Protein AF-A0A7C1KT84-F1 (afdb_monomer)

Structure (mmCIF, N/CA/C/O backbone):
data_AF-A0A7C1KT84-F1
#
_entry.id   AF-A0A7C1KT84-F1
#
loop_
_atom_site.group_PDB
_atom_site.id
_atom_site.type_symbol
_atom_site.label_atom_id
_atom_site.label_alt_id
_atom_site.label_comp_id
_atom_site.label_asym_id
_atom_site.label_entity_id
_atom_site.label_seq_id
_atom_site.pdbx_PDB_ins_code
_atom_site.Cartn_x
_atom_site.Cartn_y
_atom_site.Cartn_z
_atom_site.occupancy
_atom_site.B_iso_or_equiv
_atom_site.auth_seq_id
_atom_site.auth_comp_id
_atom_site.auth_asym_id
_atom_site.auth_atom_id
_atom_site.pdbx_PDB_model_num
ATOM 1 N N . MET A 1 1 ? -45.407 21.746 27.849 1.00 49.56 1 MET A N 1
ATOM 2 C CA . MET A 1 1 ? -43.989 22.171 27.938 1.00 49.56 1 MET A CA 1
ATOM 3 C C . MET A 1 1 ? -43.023 20.993 28.100 1.00 49.56 1 MET A C 1
ATOM 5 O O . MET A 1 1 ? -42.175 20.828 27.237 1.00 49.56 1 MET A O 1
ATOM 9 N N . LYS A 1 2 ? -43.197 20.097 29.088 1.00 49.00 2 LYS A N 1
ATOM 10 C CA . LYS A 1 2 ? -42.342 18.896 29.278 1.00 49.00 2 LYS A CA 1
ATOM 11 C C . LYS A 1 2 ? -42.243 17.958 28.054 1.00 49.00 2 LYS A C 1
ATOM 13 O O . LYS A 1 2 ? -41.163 17.478 27.744 1.00 49.00 2 LYS A O 1
ATOM 18 N N . LYS A 1 3 ? -43.343 17.763 27.310 1.00 52.75 3 LYS A N 1
ATOM 19 C CA . LYS A 1 3 ? -43.370 16.928 26.087 1.00 52.75 3 LYS A CA 1
ATOM 20 C C . LYS A 1 3 ? -42.600 17.530 24.899 1.00 52.75 3 LYS A C 1
ATOM 22 O O . LYS A 1 3 ? -42.080 16.785 24.085 1.00 52.75 3 LYS A O 1
ATOM 27 N N . ILE A 1 4 ? -42.503 18.860 24.826 1.00 65.62 4 ILE A N 1
ATOM 28 C CA . ILE A 1 4 ? -41.766 19.575 23.768 1.00 65.62 4 ILE A CA 1
ATOM 29 C C . ILE A 1 4 ? -40.260 19.512 24.046 1.00 65.62 4 ILE A C 1
ATOM 31 O O . ILE A 1 4 ? -39.483 19.266 23.136 1.00 65.62 4 ILE A O 1
ATOM 35 N N . ILE A 1 5 ? -39.859 19.636 25.316 1.00 66.81 5 ILE A N 1
ATOM 36 C CA . ILE A 1 5 ? -38.461 19.477 25.744 1.00 66.81 5 ILE A CA 1
ATOM 37 C C . ILE A 1 5 ? -37.982 18.040 25.491 1.00 66.81 5 ILE A C 1
ATOM 39 O O . ILE A 1 5 ? -36.914 17.849 24.923 1.00 66.81 5 ILE A O 1
ATOM 43 N N . ALA A 1 6 ? -38.804 17.032 25.812 1.00 65.19 6 ALA A N 1
ATOM 44 C CA . ALA A 1 6 ? -38.487 15.632 25.519 1.00 65.19 6 ALA A CA 1
ATOM 45 C C . ALA A 1 6 ? -38.338 15.362 24.008 1.00 65.19 6 ALA A C 1
ATOM 47 O O . ALA A 1 6 ? -37.445 14.625 23.599 1.00 65.19 6 ALA A O 1
ATOM 48 N N . PHE A 1 7 ? -39.168 15.999 23.176 1.00 67.19 7 PHE A N 1
ATOM 49 C CA . PHE A 1 7 ? -39.103 15.872 21.719 1.00 67.19 7 PHE A CA 1
ATOM 50 C C . PHE A 1 7 ? -37.855 16.546 21.124 1.00 67.19 7 PHE A C 1
ATOM 52 O O . PHE A 1 7 ? -37.225 15.988 20.233 1.00 67.19 7 PHE A O 1
ATOM 59 N N . ILE A 1 8 ? -37.450 17.705 21.657 1.00 70.38 8 ILE A N 1
ATOM 60 C CA . ILE A 1 8 ? -36.225 18.413 21.249 1.00 70.38 8 ILE A CA 1
ATOM 61 C C . ILE A 1 8 ? -34.973 17.630 21.669 1.00 70.38 8 ILE A C 1
ATOM 63 O O . ILE A 1 8 ? -34.053 17.492 20.867 1.00 70.38 8 ILE A O 1
ATOM 67 N N . CYS A 1 9 ? -34.950 17.056 22.877 1.00 62.22 9 CYS A N 1
ATOM 68 C CA . CYS A 1 9 ? -33.854 16.191 23.319 1.00 62.22 9 CYS A CA 1
ATOM 69 C C . CYS A 1 9 ? -33.737 14.930 22.454 1.00 62.22 9 CYS A C 1
ATOM 71 O O . CYS A 1 9 ? -32.627 14.540 22.114 1.00 62.22 9 CYS A O 1
ATOM 73 N N . PHE A 1 10 ? -34.863 14.332 22.050 1.00 67.56 10 PHE A N 1
ATOM 74 C CA . PHE A 1 10 ? -34.878 13.169 21.161 1.00 67.56 10 PHE A CA 1
ATOM 75 C C . PHE A 1 10 ? -34.351 13.504 19.755 1.00 67.56 10 PHE A C 1
ATOM 77 O O . PHE A 1 10 ? -33.544 12.760 19.207 1.00 67.56 10 PHE A O 1
ATOM 84 N N . LEU A 1 11 ? -34.722 14.665 19.204 1.00 62.09 11 LEU A N 1
ATOM 85 C CA . LEU A 1 11 ? -34.211 15.163 17.918 1.00 62.09 11 LEU A CA 1
ATOM 86 C C . LEU A 1 11 ? -32.702 15.453 17.956 1.00 62.09 11 LEU A C 1
ATOM 88 O O . LEU A 1 11 ? -31.992 15.167 16.994 1.00 62.09 11 LEU A O 1
ATOM 92 N N . PHE A 1 12 ? -32.200 15.963 19.083 1.00 62.41 12 PHE A N 1
ATOM 93 C CA . PHE A 1 12 ? -30.772 16.221 19.283 1.00 62.41 12 PHE A CA 1
ATOM 94 C C . PHE A 1 12 ? -29.960 14.919 19.409 1.00 62.41 12 PHE A C 1
ATOM 96 O O . PHE A 1 12 ? -28.868 14.812 18.857 1.00 62.41 12 PHE A O 1
ATOM 103 N N . LEU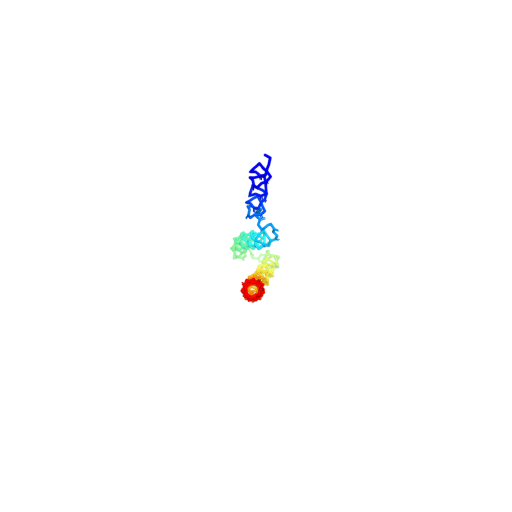 A 1 13 ? -30.524 13.900 20.067 1.00 59.50 13 LEU A N 1
ATOM 104 C CA . LEU A 1 13 ? -29.897 12.587 20.262 1.00 59.50 13 LEU A CA 1
ATOM 105 C C . LEU A 1 13 ? -29.790 11.799 18.946 1.00 59.50 13 LEU A C 1
ATOM 107 O O . LEU A 1 13 ? -28.763 11.183 18.675 1.00 59.50 13 LEU A O 1
ATOM 111 N N . VAL A 1 14 ? -30.815 11.888 18.092 1.00 60.28 14 VAL A N 1
ATOM 112 C CA . VAL A 1 14 ? -30.810 11.285 16.747 1.00 60.28 14 VAL A CA 1
ATOM 113 C C . VAL A 1 14 ? -29.841 12.016 15.805 1.00 60.28 14 VAL A C 1
ATOM 115 O O . VAL A 1 14 ? -29.170 11.376 14.999 1.00 60.28 14 VAL A O 1
ATOM 118 N N . SER A 1 15 ? -29.696 13.341 15.936 1.00 55.53 15 SER A N 1
ATOM 119 C CA . SER A 1 15 ? -28.767 14.128 15.112 1.00 55.53 15 SER A CA 1
ATOM 120 C C . SER A 1 15 ? -27.289 13.836 15.401 1.00 55.53 15 SER A C 1
ATOM 122 O O . SER A 1 15 ? -26.475 13.944 14.485 1.00 55.53 15 SER A O 1
ATOM 124 N N . SER A 1 16 ? -26.923 13.459 16.632 1.00 56.59 16 SER A N 1
ATOM 125 C CA . SER A 1 16 ? -25.539 13.081 16.971 1.00 56.59 16 SER A CA 1
ATOM 126 C C . SER A 1 16 ? -25.119 11.718 16.412 1.00 56.59 16 SER A C 1
ATOM 128 O O . SER A 1 16 ? -23.928 11.488 16.242 1.00 56.59 16 SER A O 1
ATOM 130 N N . ILE A 1 17 ? -26.072 10.833 16.098 1.00 57.88 17 ILE A N 1
ATOM 131 C CA . ILE A 1 17 ? -25.809 9.488 15.553 1.00 57.88 17 ILE A CA 1
ATOM 132 C C . ILE A 1 17 ? -25.591 9.521 14.026 1.00 57.88 17 ILE A C 1
ATOM 134 O O . ILE A 1 17 ? -24.980 8.618 13.466 1.00 57.88 17 ILE A O 1
ATOM 138 N N . LEU A 1 18 ? -26.053 10.576 13.345 1.00 41.69 18 LEU A N 1
ATOM 139 C CA . LEU A 1 18 ? -26.016 10.714 11.880 1.00 41.69 18 LEU A CA 1
ATOM 140 C C . LEU A 1 18 ? -24.798 11.475 11.338 1.00 41.69 18 LEU A C 1
ATOM 142 O O . LEU A 1 18 ? -24.709 11.687 10.129 1.00 41.69 18 LEU A O 1
ATOM 146 N N . LEU A 1 19 ? -23.865 11.901 12.193 1.00 51.09 19 LEU A N 1
ATOM 147 C CA . LEU A 1 19 ? -22.629 12.511 11.713 1.00 51.09 19 LEU A CA 1
ATOM 148 C C . LEU A 1 19 ? -21.740 11.412 11.110 1.00 51.09 19 LEU A C 1
ATOM 150 O O . LEU A 1 19 ? -21.340 10.502 11.837 1.00 51.09 19 LEU A O 1
ATOM 154 N N . PRO A 1 20 ? -21.423 11.469 9.803 1.00 54.59 20 PRO A N 1
ATOM 155 C CA . PRO A 1 20 ? -20.508 10.510 9.210 1.00 54.59 20 PRO A CA 1
ATOM 156 C C . PRO A 1 20 ? -19.157 10.619 9.920 1.00 54.59 20 PRO A C 1
ATOM 158 O O . PRO A 1 20 ? -18.668 11.718 10.193 1.00 54.59 20 PRO A O 1
ATOM 161 N N . SER A 1 21 ? -18.555 9.472 10.223 1.00 53.97 21 SER A N 1
ATOM 162 C CA . SER A 1 21 ? -17.206 9.348 10.769 1.00 53.97 21 SER A CA 1
ATOM 163 C C . SER A 1 21 ? -16.182 9.812 9.728 1.00 53.97 21 SER A C 1
ATOM 165 O O . SER A 1 21 ? -15.586 9.015 9.002 1.00 53.97 21 SER A O 1
ATOM 167 N N . ILE A 1 22 ? -16.023 11.127 9.606 1.00 56.16 22 ILE A N 1
ATOM 168 C CA . ILE A 1 22 ? -15.027 11.764 8.750 1.00 56.16 22 ILE A CA 1
ATOM 169 C C . ILE A 1 22 ? -13.666 11.570 9.420 1.00 56.16 22 ILE A C 1
ATOM 171 O O . ILE A 1 22 ? -13.451 12.046 10.533 1.00 56.16 22 ILE A O 1
ATOM 175 N N . GLY A 1 23 ? -12.733 10.892 8.749 1.00 57.88 23 GLY A N 1
ATOM 176 C CA . GLY A 1 23 ? -11.333 10.969 9.170 1.00 57.88 23 GLY A CA 1
ATOM 177 C C . GLY A 1 23 ? -10.344 10.058 8.455 1.00 57.88 23 GLY A C 1
ATOM 178 O O . GLY A 1 23 ? -9.245 10.508 8.160 1.00 57.88 23 GLY A O 1
ATOM 179 N N . TRP A 1 24 ? -10.701 8.806 8.148 1.00 57.72 24 TRP A N 1
ATOM 180 C CA . TRP A 1 24 ? -9.662 7.796 7.860 1.00 57.72 24 TRP A CA 1
ATOM 181 C C . TRP A 1 24 ? -9.848 7.005 6.563 1.00 57.72 24 TRP A C 1
ATOM 183 O O . TRP A 1 24 ? -8.851 6.681 5.923 1.00 57.72 24 TRP A O 1
ATOM 193 N N . ALA A 1 25 ? -11.089 6.760 6.125 1.00 62.44 25 ALA A N 1
ATOM 194 C CA . ALA A 1 25 ? -11.347 6.095 4.841 1.00 62.44 25 ALA A CA 1
ATOM 195 C C . ALA A 1 25 ? -10.782 6.902 3.655 1.00 62.44 25 ALA A C 1
ATOM 197 O O . ALA A 1 25 ? -10.115 6.343 2.793 1.00 62.44 25 ALA A O 1
ATOM 198 N N . SER A 1 26 ? -10.932 8.233 3.696 1.00 74.12 26 SER A N 1
ATOM 199 C CA . SER A 1 26 ? -10.426 9.138 2.653 1.00 74.12 26 SER A CA 1
ATOM 200 C C . SER A 1 26 ? -8.917 9.009 2.434 1.00 74.12 26 SER A C 1
ATOM 202 O O . SER A 1 26 ? -8.475 8.987 1.297 1.00 74.12 26 SER A O 1
ATOM 204 N N . LEU A 1 27 ? -8.120 8.870 3.501 1.00 78.69 27 LEU A N 1
ATOM 205 C CA . LEU A 1 27 ? -6.660 8.795 3.373 1.00 78.69 27 LEU A CA 1
ATOM 206 C C . LEU A 1 27 ? -6.207 7.499 2.683 1.00 78.69 27 LEU A C 1
ATOM 208 O O . LEU A 1 27 ? -5.244 7.506 1.919 1.00 78.69 27 LEU A O 1
ATOM 212 N N . ILE A 1 28 ? -6.878 6.380 2.969 1.00 84.25 28 ILE A N 1
ATOM 213 C CA . ILE A 1 28 ? -6.584 5.096 2.321 1.00 84.25 28 ILE A CA 1
ATOM 214 C C . ILE A 1 28 ? -6.978 5.146 0.845 1.00 84.25 28 ILE A C 1
ATOM 216 O O . ILE A 1 28 ? -6.218 4.661 0.008 1.00 84.25 28 ILE A O 1
ATOM 220 N N . ASP A 1 29 ? -8.127 5.737 0.528 1.00 87.44 29 ASP A N 1
ATOM 221 C CA . ASP A 1 29 ? -8.599 5.867 -0.850 1.00 87.44 29 ASP A CA 1
ATOM 222 C C . ASP A 1 29 ? -7.683 6.782 -1.678 1.00 87.44 29 ASP A C 1
ATOM 224 O O . ASP A 1 29 ? -7.288 6.405 -2.782 1.00 87.44 29 ASP A O 1
ATOM 228 N N . ASP A 1 30 ? -7.232 7.906 -1.114 1.00 88.81 30 ASP A N 1
ATOM 229 C CA . ASP A 1 30 ? -6.265 8.804 -1.760 1.00 88.81 30 ASP A CA 1
ATOM 230 C C . ASP A 1 30 ? -4.936 8.079 -2.067 1.00 88.81 30 ASP A C 1
ATOM 232 O O . ASP A 1 30 ? -4.373 8.204 -3.159 1.00 88.81 30 ASP A O 1
ATOM 236 N N . LEU A 1 31 ? -4.436 7.267 -1.124 1.00 91.00 31 LEU A N 1
ATOM 237 C CA . LEU A 1 31 ? -3.222 6.463 -1.320 1.00 91.00 31 LEU A CA 1
ATOM 238 C C . LEU A 1 31 ? -3.408 5.366 -2.379 1.00 91.00 31 LEU A C 1
ATOM 240 O O . LEU A 1 31 ? -2.467 5.069 -3.118 1.00 91.00 31 LEU A O 1
ATOM 244 N N . ARG A 1 32 ? -4.600 4.761 -2.469 1.00 92.12 32 ARG A N 1
ATOM 245 C CA . ARG A 1 32 ? -4.936 3.786 -3.521 1.00 92.12 32 ARG A CA 1
ATOM 246 C C . ARG A 1 32 ? -4.926 4.442 -4.895 1.00 92.12 32 ARG A C 1
ATOM 248 O O . ARG A 1 32 ? -4.316 3.902 -5.814 1.00 92.12 32 ARG A O 1
ATOM 255 N N . GLU A 1 33 ? -5.515 5.627 -5.018 1.00 95.00 33 GLU A N 1
ATOM 256 C CA . GLU A 1 33 ? -5.500 6.380 -6.272 1.00 95.00 33 GLU A CA 1
ATOM 257 C C . GLU A 1 33 ? -4.063 6.722 -6.706 1.00 95.00 33 GLU A C 1
ATOM 259 O O . GLU A 1 33 ? -3.724 6.640 -7.889 1.00 95.00 33 GLU A O 1
ATOM 264 N N . GLU A 1 34 ? -3.179 7.061 -5.762 1.00 94.12 34 GLU A N 1
ATOM 265 C CA . GLU A 1 34 ? -1.766 7.306 -6.069 1.00 94.12 34 GLU A CA 1
ATOM 266 C C . GLU A 1 34 ? -1.038 6.039 -6.556 1.00 94.12 34 GLU A C 1
ATOM 268 O O . GLU A 1 34 ? -0.232 6.113 -7.491 1.00 94.12 34 GLU A O 1
ATOM 273 N N . ILE A 1 35 ? -1.331 4.871 -5.971 1.00 95.81 35 ILE A N 1
ATOM 274 C CA . ILE A 1 35 ? -0.809 3.585 -6.460 1.00 95.81 35 ILE A CA 1
ATOM 275 C C . ILE A 1 35 ? -1.255 3.337 -7.901 1.00 95.81 35 ILE A C 1
ATOM 277 O O . ILE A 1 35 ? -0.417 3.004 -8.743 1.00 95.81 35 ILE A O 1
ATOM 281 N N . ASP A 1 36 ? -2.539 3.534 -8.200 1.00 96.38 36 ASP A N 1
ATOM 282 C CA . ASP A 1 36 ? -3.093 3.286 -9.532 1.00 96.38 36 ASP A CA 1
ATOM 283 C C . ASP A 1 36 ? -2.476 4.219 -10.582 1.00 96.38 36 ASP A C 1
ATOM 285 O O . ASP A 1 36 ? -2.096 3.774 -11.670 1.00 96.38 36 ASP A O 1
ATOM 289 N N . LYS A 1 37 ? -2.273 5.497 -10.240 1.00 97.31 37 LYS A N 1
ATOM 290 C CA . LYS A 1 37 ? -1.553 6.455 -11.097 1.00 97.31 37 LYS A CA 1
ATOM 291 C C . LYS A 1 37 ? -0.124 5.997 -11.386 1.00 97.31 37 LYS A C 1
ATOM 293 O O . LYS A 1 37 ? 0.305 6.002 -12.539 1.00 97.31 37 LYS A O 1
ATOM 298 N N . LYS A 1 38 ? 0.613 5.541 -10.368 1.00 96.81 38 LYS A N 1
ATOM 299 C CA . LYS A 1 38 ? 1.976 5.009 -10.550 1.00 96.81 38 LYS A CA 1
ATOM 300 C C . LYS A 1 38 ? 1.991 3.722 -11.377 1.00 96.81 38 LYS A C 1
ATOM 302 O O . LYS A 1 38 ? 2.936 3.496 -12.131 1.00 96.81 38 LYS A O 1
ATOM 307 N N . ALA A 1 39 ? 0.964 2.881 -11.265 1.00 95.81 39 ALA A N 1
ATOM 308 C CA . ALA A 1 39 ? 0.837 1.676 -12.080 1.00 95.81 39 ALA A CA 1
ATOM 309 C C . ALA A 1 39 ? 0.634 2.015 -13.568 1.00 95.81 39 ALA A C 1
ATOM 311 O O . ALA A 1 39 ? 1.235 1.373 -14.432 1.00 95.81 39 ALA A O 1
ATOM 312 N N . GLN A 1 40 ? -0.149 3.055 -13.869 1.00 97.81 40 GLN A N 1
ATOM 313 C CA . GLN A 1 40 ? -0.285 3.578 -15.232 1.00 97.81 40 GLN A CA 1
ATOM 314 C C . GLN A 1 40 ? 1.045 4.135 -15.757 1.00 97.81 40 GLN A C 1
ATOM 316 O O . GLN A 1 40 ? 1.456 3.780 -16.860 1.00 97.81 40 GLN A O 1
ATOM 321 N N . GLU A 1 41 ? 1.770 4.909 -14.945 1.00 96.81 41 GLU A N 1
ATOM 322 C CA . GLU A 1 41 ? 3.091 5.443 -15.311 1.00 96.81 41 GLU A CA 1
ATOM 323 C C . GLU A 1 41 ? 4.104 4.324 -15.629 1.00 96.81 41 GLU A C 1
ATOM 325 O O . GLU A 1 41 ? 4.868 4.418 -16.591 1.00 96.81 41 GLU A O 1
ATOM 330 N N . ILE A 1 42 ? 4.089 3.216 -14.874 1.00 98.06 42 ILE A N 1
ATOM 331 C CA . ILE A 1 42 ? 4.915 2.036 -15.183 1.00 98.06 42 ILE A CA 1
ATOM 332 C C . ILE A 1 42 ? 4.586 1.480 -16.568 1.00 98.06 42 ILE A C 1
ATOM 334 O O . ILE A 1 42 ? 5.510 1.174 -17.320 1.00 98.06 42 ILE A O 1
ATOM 338 N N . LYS A 1 43 ? 3.301 1.357 -16.912 1.00 97.62 43 LYS A N 1
ATOM 339 C CA . LYS A 1 43 ? 2.880 0.820 -18.211 1.00 97.62 43 LYS A CA 1
ATOM 340 C C . LYS A 1 43 ? 3.403 1.681 -19.363 1.00 97.62 43 LYS A C 1
ATOM 342 O O . LYS A 1 43 ? 3.969 1.151 -20.316 1.00 97.62 43 LYS A O 1
ATOM 347 N N . GLU A 1 44 ? 3.285 3.000 -19.250 1.00 97.69 44 GLU A N 1
ATOM 348 C CA . GLU A 1 44 ? 3.810 3.931 -20.257 1.00 97.69 44 GLU A CA 1
ATOM 349 C C . GLU A 1 44 ? 5.336 3.814 -20.406 1.00 97.69 44 GLU A C 1
ATOM 351 O O . GLU A 1 44 ? 5.870 3.835 -21.518 1.00 97.69 44 GLU A O 1
ATOM 356 N N . LEU A 1 45 ? 6.061 3.649 -19.295 1.00 97.00 45 LEU A N 1
ATOM 357 C CA . LEU A 1 45 ? 7.511 3.445 -19.317 1.00 97.00 45 LEU A CA 1
ATOM 358 C C . LEU A 1 45 ? 7.908 2.084 -19.911 1.00 97.00 45 LEU A C 1
ATOM 360 O O . LEU A 1 45 ? 8.938 1.988 -20.577 1.00 97.00 45 LEU A O 1
ATOM 364 N N . GLU A 1 46 ? 7.116 1.032 -19.706 1.00 96.94 46 GLU A N 1
ATOM 365 C CA . GLU A 1 46 ? 7.341 -0.286 -20.315 1.00 96.94 46 GLU A CA 1
ATOM 366 C C . GLU A 1 46 ? 7.164 -0.259 -21.839 1.00 96.94 46 GLU A C 1
ATOM 368 O O . GLU A 1 46 ? 7.953 -0.868 -22.573 1.00 96.94 46 GLU A O 1
ATOM 373 N N . GLU A 1 47 ? 6.173 0.487 -22.328 1.00 97.38 47 GLU A N 1
ATOM 374 C CA . GLU A 1 47 ? 5.972 0.721 -23.760 1.00 97.38 47 GLU A CA 1
ATOM 375 C C . GLU A 1 47 ? 7.175 1.468 -24.364 1.00 97.38 47 GLU A C 1
ATOM 377 O O . GLU A 1 47 ? 7.732 1.033 -25.377 1.00 97.38 47 GLU A O 1
ATOM 382 N N . GLN A 1 48 ? 7.663 2.518 -23.691 1.00 95.38 48 GLN A N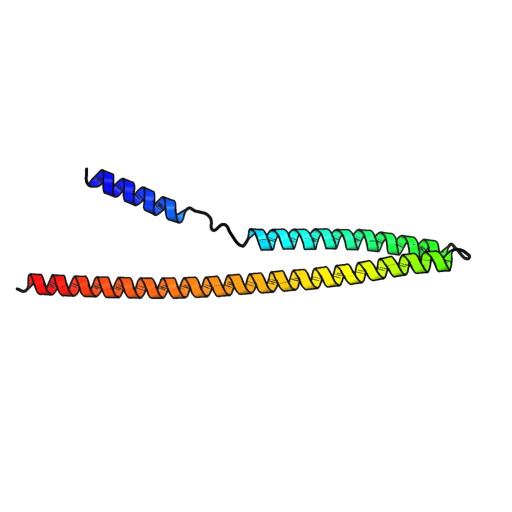 1
ATOM 383 C CA . GLN A 1 48 ? 8.870 3.251 -24.101 1.00 95.38 48 GLN A CA 1
ATOM 384 C C . GLN A 1 48 ? 10.125 2.366 -24.098 1.00 95.38 48 GLN A C 1
ATOM 386 O O . GLN A 1 48 ? 10.908 2.389 -25.050 1.00 95.38 48 GLN A O 1
ATOM 391 N N . ALA A 1 49 ? 10.308 1.541 -23.064 1.00 94.25 49 ALA A N 1
ATOM 392 C CA . ALA A 1 49 ? 11.417 0.592 -22.995 1.00 94.25 49 ALA A CA 1
ATOM 393 C C . ALA A 1 49 ? 11.385 -0.400 -24.169 1.00 94.25 49 ALA A C 1
ATOM 395 O O . ALA A 1 49 ? 12.421 -0.723 -24.752 1.00 94.25 49 ALA A O 1
ATOM 396 N N . THR A 1 50 ? 10.193 -0.862 -24.549 1.00 94.94 50 THR A N 1
ATOM 397 C CA . THR A 1 50 ? 10.004 -1.778 -25.680 1.00 94.94 50 THR A CA 1
ATOM 398 C C . THR A 1 50 ? 10.350 -1.110 -27.011 1.00 94.94 50 THR A C 1
ATOM 400 O O . THR A 1 50 ? 11.049 -1.711 -27.828 1.00 94.94 50 THR A O 1
ATOM 403 N N . ALA A 1 51 ? 9.942 0.147 -27.210 1.00 92.81 51 ALA A N 1
ATOM 404 C CA . ALA A 1 51 ? 10.306 0.922 -28.395 1.00 92.81 51 ALA A CA 1
ATOM 405 C C . ALA A 1 51 ? 11.831 1.090 -28.520 1.00 92.81 51 ALA A C 1
ATOM 407 O O . ALA A 1 51 ? 12.397 0.800 -29.574 1.00 92.81 51 ALA A O 1
ATOM 408 N N . PHE A 1 52 ? 12.518 1.450 -27.431 1.00 91.75 52 PHE A N 1
ATOM 409 C CA . PHE A 1 52 ? 13.977 1.580 -27.443 1.00 91.75 52 PHE A CA 1
ATOM 410 C C . PHE A 1 52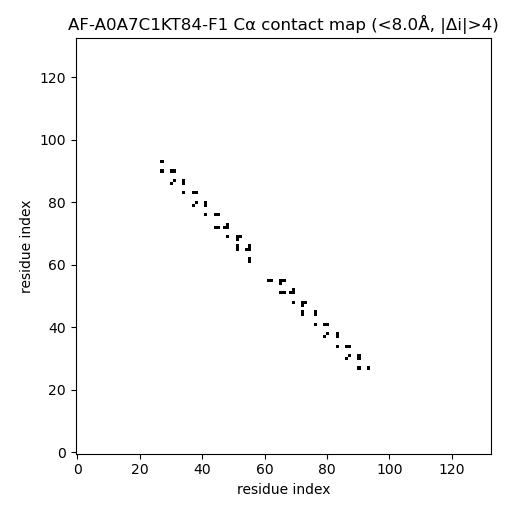 ? 14.705 0.268 -27.685 1.00 91.75 52 PHE A C 1
ATOM 412 O O . PHE A 1 52 ? 15.719 0.287 -28.376 1.00 91.75 52 PHE A O 1
ATOM 419 N N . ARG A 1 53 ? 14.207 -0.869 -27.178 1.00 90.06 53 ARG A N 1
ATOM 420 C CA . ARG A 1 53 ? 14.780 -2.186 -27.512 1.00 90.06 53 ARG A CA 1
ATOM 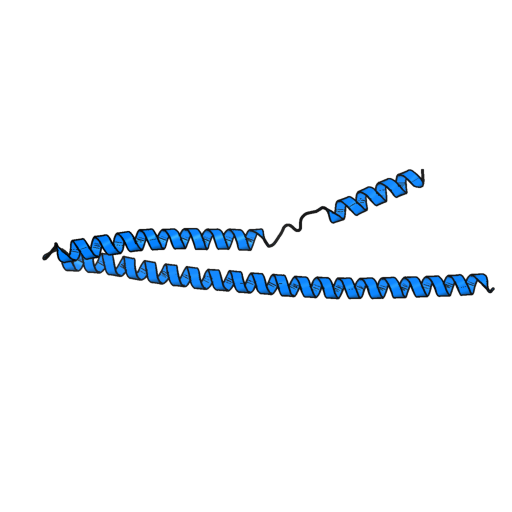421 C C . ARG A 1 53 ? 14.741 -2.443 -29.017 1.00 90.06 53 ARG A C 1
ATOM 423 O O . ARG A 1 53 ? 15.752 -2.865 -29.569 1.00 90.06 53 ARG A O 1
ATOM 430 N N . LYS A 1 54 ? 13.622 -2.123 -29.671 1.00 89.94 54 LYS A N 1
ATOM 431 C CA . LYS A 1 54 ? 13.473 -2.263 -31.123 1.00 89.94 54 LYS A CA 1
ATOM 432 C C . LYS A 1 54 ? 14.428 -1.342 -31.890 1.00 89.94 54 LYS A C 1
ATOM 434 O O . LYS A 1 54 ? 15.155 -1.802 -32.760 1.00 89.94 54 LYS A O 1
ATOM 439 N N . GLU A 1 55 ? 14.508 -0.065 -31.517 1.00 87.50 55 GLU A N 1
ATOM 440 C CA . GLU A 1 55 ? 15.457 0.872 -32.143 1.00 87.50 55 GLU A CA 1
ATOM 441 C C . GLU A 1 55 ? 16.926 0.446 -31.961 1.00 87.50 55 GLU A C 1
ATOM 443 O O . GLU A 1 55 ? 17.774 0.714 -32.814 1.00 87.50 55 GLU A O 1
ATOM 448 N N . LEU A 1 56 ? 17.237 -0.233 -30.854 1.00 87.50 56 LEU A N 1
ATOM 449 C CA . LEU A 1 56 ? 18.561 -0.779 -30.555 1.00 87.50 56 LEU A CA 1
ATOM 450 C C . LEU A 1 56 ? 18.974 -1.920 -31.487 1.00 87.50 56 LEU A C 1
ATOM 452 O O . LEU A 1 56 ? 20.166 -2.059 -31.776 1.00 87.50 56 LEU A O 1
ATOM 456 N N . GLU A 1 57 ? 18.014 -2.737 -31.918 1.00 83.81 57 GLU A N 1
ATOM 457 C CA . GLU A 1 57 ? 18.231 -3.800 -32.903 1.00 83.81 57 GLU A CA 1
ATOM 458 C C . GLU A 1 57 ? 18.528 -3.205 -34.287 1.00 83.81 57 GLU A C 1
ATOM 460 O O . GLU A 1 57 ? 19.419 -3.692 -34.983 1.00 83.81 57 GLU A O 1
ATOM 465 N N . ASP A 1 58 ? 17.874 -2.091 -34.626 1.00 81.69 58 ASP A N 1
ATOM 466 C CA . ASP A 1 58 ? 17.979 -1.442 -35.937 1.00 81.69 58 ASP A CA 1
ATOM 467 C C . ASP A 1 58 ? 19.209 -0.510 -36.080 1.00 81.69 58 ASP A C 1
ATOM 469 O O . ASP A 1 58 ? 19.659 -0.234 -37.196 1.00 81.69 58 ASP A O 1
ATOM 473 N N . ALA A 1 59 ? 19.788 -0.002 -34.980 1.00 81.38 59 ALA A N 1
ATOM 474 C CA . ALA A 1 59 ? 20.797 1.069 -35.019 1.00 81.38 59 ALA A CA 1
ATOM 475 C C . ALA A 1 59 ? 22.207 0.660 -34.535 1.00 81.38 59 ALA A C 1
ATOM 477 O O . ALA A 1 59 ? 22.538 0.724 -33.350 1.00 81.38 59 ALA A O 1
ATOM 478 N N . GLN A 1 60 ? 23.121 0.389 -35.475 1.00 70.00 60 GLN A N 1
ATOM 479 C CA . GLN A 1 60 ? 24.495 -0.064 -35.183 1.00 70.00 60 GLN A CA 1
ATOM 480 C C . GLN A 1 60 ? 25.407 1.002 -34.524 1.00 70.00 60 GLN A C 1
ATOM 482 O O . GLN A 1 60 ? 26.273 0.654 -33.727 1.00 70.00 60 GLN A O 1
ATOM 487 N N . GLY A 1 61 ? 25.206 2.301 -34.801 1.00 67.62 61 GLY A N 1
ATOM 488 C CA . GLY A 1 61 ? 26.040 3.402 -34.268 1.00 67.62 61 GLY A CA 1
ATOM 489 C C . GLY A 1 61 ? 25.460 4.164 -33.065 1.00 67.62 61 GLY A C 1
ATOM 490 O O . GLY A 1 61 ? 26.202 4.752 -32.284 1.00 67.62 61 GLY A O 1
ATOM 491 N N . ARG A 1 62 ? 24.133 4.141 -32.875 1.00 72.06 62 ARG A N 1
ATOM 492 C CA . ARG A 1 62 ? 23.440 4.797 -31.742 1.00 72.06 62 ARG A CA 1
ATOM 493 C C . ARG A 1 62 ? 23.202 3.860 -30.555 1.00 72.06 62 ARG A C 1
ATOM 495 O O . ARG A 1 62 ? 22.737 4.305 -29.506 1.00 72.06 62 ARG A O 1
ATOM 502 N N . LYS A 1 63 ? 23.598 2.592 -30.704 1.00 78.62 63 LYS A N 1
ATOM 503 C CA . LYS A 1 63 ? 23.405 1.495 -29.754 1.00 78.62 63 LYS A CA 1
ATOM 504 C C . LYS A 1 63 ? 23.732 1.865 -28.306 1.00 78.62 63 LYS A C 1
ATOM 506 O O . LYS A 1 63 ? 22.904 1.652 -27.433 1.00 78.62 63 LYS A O 1
ATOM 511 N N . SER A 1 64 ? 24.896 2.476 -28.069 1.00 80.19 64 SER A N 1
ATOM 512 C CA . SER A 1 64 ? 25.355 2.847 -26.720 1.00 80.19 64 SER A CA 1
ATOM 513 C C . SER A 1 64 ? 24.483 3.933 -26.068 1.00 80.19 64 SER A C 1
ATOM 515 O O . SER A 1 64 ? 24.112 3.824 -24.901 1.00 80.19 64 SER A O 1
ATOM 517 N N . SER A 1 65 ? 24.070 4.956 -26.827 1.00 84.88 65 SER A N 1
ATOM 518 C CA . SER A 1 65 ? 23.195 6.016 -26.303 1.00 84.88 65 SER A CA 1
ATOM 519 C C . SER A 1 65 ? 21.787 5.493 -26.005 1.00 84.88 65 SER A C 1
ATOM 521 O O . SER A 1 65 ? 21.242 5.787 -24.942 1.00 84.88 65 SER A O 1
ATOM 523 N N . LEU A 1 66 ? 21.229 4.666 -26.894 1.00 89.06 66 LEU A N 1
ATOM 524 C CA . LEU A 1 66 ? 19.925 4.030 -26.686 1.00 89.06 66 LEU A CA 1
ATOM 525 C C . LEU A 1 66 ? 19.957 3.027 -25.523 1.00 89.06 66 LEU A C 1
ATOM 527 O O . LEU A 1 66 ? 19.022 2.988 -24.729 1.00 89.06 66 LEU A O 1
ATOM 531 N N . GLN A 1 67 ? 21.057 2.283 -25.346 1.00 89.12 67 GLN A N 1
ATOM 532 C CA . GLN A 1 67 ? 21.260 1.397 -24.190 1.00 89.12 67 GLN A CA 1
ATOM 533 C C . GLN A 1 67 ? 21.242 2.166 -22.874 1.00 89.12 67 GLN A C 1
ATOM 535 O O . GLN A 1 67 ? 20.602 1.729 -21.917 1.00 89.12 67 GLN A O 1
ATOM 540 N N . ASN A 1 68 ? 21.906 3.321 -22.827 1.00 90.56 68 ASN A N 1
ATOM 541 C CA . ASN A 1 68 ? 21.900 4.163 -21.637 1.00 90.56 68 ASN A CA 1
ATOM 542 C C . ASN A 1 68 ? 20.487 4.666 -21.318 1.00 90.56 68 ASN A C 1
ATOM 544 O O . ASN A 1 68 ? 20.063 4.605 -20.166 1.00 90.56 68 ASN A O 1
ATOM 548 N N . GLN A 1 69 ? 19.735 5.117 -22.325 1.00 92.00 69 GLN A N 1
ATOM 549 C CA . GLN A 1 69 ? 18.355 5.571 -22.128 1.00 92.00 69 GLN A CA 1
ATOM 550 C C . GLN A 1 69 ? 17.428 4.434 -21.675 1.00 92.00 69 GLN A C 1
ATOM 552 O O . GLN A 1 69 ? 16.658 4.615 -20.730 1.00 92.00 69 GLN A O 1
ATOM 557 N N . LEU A 1 70 ? 17.554 3.245 -22.273 1.00 93.94 70 LEU A N 1
ATOM 558 C CA . LEU A 1 70 ? 16.818 2.049 -21.864 1.00 93.94 70 LEU A CA 1
ATOM 559 C C . LEU A 1 70 ? 17.116 1.672 -20.405 1.00 93.94 70 LEU A C 1
ATOM 561 O O . LEU A 1 70 ? 16.192 1.458 -19.627 1.00 93.94 70 LEU A O 1
ATOM 565 N N . SER A 1 71 ? 18.391 1.670 -20.008 1.00 94.38 71 SER A N 1
ATOM 566 C CA . SER A 1 71 ? 18.813 1.378 -18.631 1.00 94.38 71 SER A CA 1
ATOM 567 C C . SER A 1 71 ? 18.243 2.378 -17.614 1.00 94.38 71 SER A C 1
ATOM 569 O O . SER A 1 71 ? 17.822 2.000 -16.515 1.00 94.38 71 SER A O 1
ATOM 571 N N . ILE A 1 72 ? 18.156 3.662 -17.985 1.00 95.44 72 ILE A N 1
ATOM 572 C CA . ILE A 1 72 ? 17.511 4.690 -17.155 1.00 95.44 72 ILE A CA 1
ATOM 573 C C . ILE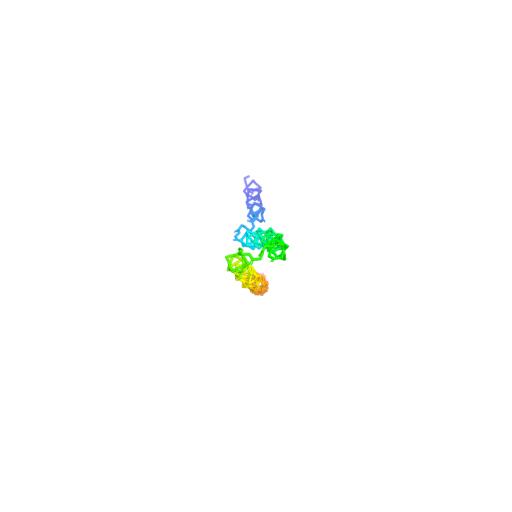 A 1 72 ? 16.016 4.391 -16.986 1.00 95.44 72 ILE A C 1
ATOM 575 O O . ILE A 1 72 ? 15.512 4.479 -15.865 1.00 95.44 72 ILE A O 1
ATOM 579 N N . ILE A 1 73 ? 15.308 4.022 -18.057 1.00 97.12 73 ILE A N 1
ATOM 580 C CA . ILE A 1 73 ? 13.880 3.673 -17.986 1.00 97.12 73 ILE A CA 1
ATOM 581 C C . ILE A 1 73 ? 13.669 2.427 -17.119 1.00 97.12 73 ILE A C 1
ATOM 583 O O . ILE A 1 73 ? 12.835 2.452 -16.216 1.00 97.12 73 ILE A O 1
ATOM 587 N N . GLU A 1 74 ? 14.464 1.372 -17.306 1.00 97.00 74 GLU A N 1
ATOM 588 C CA . GLU A 1 74 ? 14.389 0.158 -16.480 1.00 97.00 74 GLU A CA 1
ATOM 589 C C . GLU A 1 74 ? 14.644 0.461 -14.995 1.00 97.00 74 GLU A C 1
ATOM 591 O O . GLU A 1 74 ? 13.934 -0.036 -14.114 1.00 97.00 74 GLU A O 1
ATOM 596 N N . SER A 1 75 ? 15.602 1.346 -14.707 1.00 97.56 75 SER A N 1
ATOM 597 C CA . SER A 1 75 ? 15.877 1.817 -13.346 1.00 97.56 75 SER A CA 1
ATOM 598 C C . SER A 1 75 ? 14.694 2.588 -12.748 1.00 97.56 75 SER A C 1
ATOM 600 O O . SER A 1 75 ? 14.374 2.405 -11.570 1.00 97.56 75 SER A O 1
ATOM 602 N N . ARG A 1 76 ? 14.008 3.419 -13.545 1.00 97.44 76 ARG A N 1
ATOM 603 C CA . ARG A 1 76 ? 12.794 4.139 -13.122 1.00 97.44 76 ARG A CA 1
ATOM 604 C C . ARG A 1 76 ? 11.630 3.188 -12.860 1.00 97.44 76 ARG A C 1
ATOM 606 O O . ARG A 1 76 ? 11.015 3.300 -11.805 1.00 97.44 76 ARG A O 1
ATOM 613 N N . ILE A 1 77 ? 11.390 2.214 -13.741 1.00 98.25 77 ILE A N 1
ATOM 614 C CA . ILE A 1 77 ? 10.366 1.173 -13.546 1.00 98.25 77 ILE A CA 1
ATOM 615 C C . ILE A 1 77 ? 10.618 0.431 -12.231 1.00 98.25 77 ILE A C 1
ATOM 617 O O . ILE A 1 77 ? 9.708 0.278 -11.419 1.00 98.25 77 ILE A O 1
ATOM 621 N N . LYS A 1 78 ? 11.863 0.007 -11.974 1.00 97.94 78 LYS A N 1
ATOM 622 C CA . LYS A 1 78 ? 12.222 -0.684 -10.728 1.00 97.94 78 LYS A CA 1
ATOM 623 C C . LYS A 1 78 ? 11.946 0.178 -9.495 1.00 97.94 78 LYS A C 1
ATOM 625 O O . LYS A 1 78 ? 11.408 -0.326 -8.512 1.00 97.94 78 LYS A O 1
ATOM 630 N N . LYS A 1 79 ? 12.298 1.466 -9.547 1.00 97.81 79 LYS A N 1
ATOM 631 C CA . LYS A 1 79 ? 12.013 2.407 -8.460 1.00 97.81 79 LYS A CA 1
ATOM 632 C C . LYS A 1 79 ? 10.506 2.545 -8.227 1.00 97.81 79 LYS A C 1
ATOM 634 O O . LYS A 1 79 ? 10.068 2.367 -7.099 1.00 97.81 79 LYS A O 1
ATOM 639 N N . LEU A 1 80 ? 9.721 2.788 -9.277 1.00 97.88 80 LEU A N 1
ATOM 640 C CA . LEU A 1 80 ? 8.269 2.945 -9.162 1.00 97.88 80 LEU A CA 1
ATOM 641 C C . LEU A 1 80 ? 7.589 1.679 -8.628 1.00 97.88 80 LEU A C 1
ATOM 643 O O . LEU A 1 80 ? 6.712 1.781 -7.779 1.00 97.88 80 LEU A O 1
ATOM 647 N N . ARG A 1 81 ? 8.029 0.484 -9.045 1.00 98.06 81 ARG A N 1
ATOM 648 C CA . ARG A 1 81 ? 7.529 -0.786 -8.485 1.00 98.06 81 ARG A CA 1
ATOM 649 C C . ARG A 1 81 ? 7.813 -0.909 -6.988 1.00 98.06 81 ARG A C 1
ATOM 651 O O . ARG A 1 81 ? 6.939 -1.336 -6.239 1.00 98.06 81 ARG A O 1
ATOM 658 N N . ASN A 1 82 ? 9.011 -0.522 -6.548 1.00 98.12 82 ASN A N 1
ATOM 659 C CA . ASN A 1 82 ? 9.344 -0.497 -5.124 1.00 98.12 82 ASN A CA 1
ATOM 660 C C . ASN A 1 82 ? 8.482 0.516 -4.363 1.00 98.12 82 ASN A C 1
ATOM 662 O O . ASN A 1 82 ? 7.999 0.201 -3.279 1.00 98.12 82 ASN A O 1
ATOM 666 N N . ASP A 1 83 ? 8.267 1.703 -4.931 1.00 96.88 83 ASP A N 1
ATOM 667 C CA . ASP A 1 83 ? 7.416 2.727 -4.326 1.00 96.88 83 ASP A CA 1
ATOM 668 C C . ASP A 1 83 ? 5.967 2.223 -4.196 1.00 96.88 83 ASP A C 1
ATOM 670 O O . ASP A 1 83 ? 5.382 2.351 -3.125 1.00 96.88 83 ASP A O 1
ATOM 674 N N . ILE A 1 84 ? 5.416 1.562 -5.226 1.0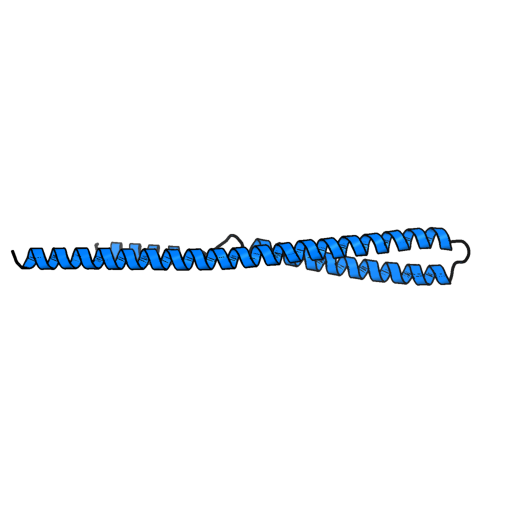0 98.06 84 ILE A N 1
ATOM 675 C CA . ILE A 1 84 ? 4.098 0.906 -5.166 1.00 98.06 84 ILE A CA 1
ATOM 676 C C . ILE A 1 84 ? 4.051 -0.129 -4.041 1.00 98.06 84 ILE A C 1
ATOM 678 O O . ILE A 1 84 ? 3.115 -0.111 -3.246 1.00 98.06 84 ILE A O 1
ATOM 682 N N . TYR A 1 85 ? 5.055 -1.005 -3.936 1.00 97.62 85 TYR A N 1
ATOM 683 C CA . TYR A 1 85 ? 5.108 -2.016 -2.875 1.00 97.62 85 TYR A CA 1
ATOM 684 C C . TYR A 1 85 ? 5.118 -1.384 -1.478 1.00 97.62 85 TYR A C 1
ATOM 686 O O . TYR A 1 85 ? 4.375 -1.803 -0.592 1.00 97.62 85 TYR A O 1
ATOM 694 N N . ILE A 1 86 ? 5.934 -0.345 -1.283 1.00 97.38 86 ILE A N 1
ATOM 695 C CA . ILE A 1 86 ? 6.008 0.380 -0.013 1.00 97.38 86 ILE A CA 1
ATOM 696 C C . ILE A 1 86 ? 4.660 1.032 0.308 1.00 97.38 86 ILE A C 1
ATOM 698 O O . ILE A 1 86 ? 4.206 0.958 1.450 1.00 97.38 86 ILE A O 1
ATOM 702 N N . THR A 1 87 ? 4.012 1.668 -0.669 1.00 95.56 87 THR A N 1
ATOM 703 C CA . THR A 1 87 ? 2.710 2.310 -0.460 1.00 95.56 87 THR A CA 1
ATOM 704 C C . THR A 1 87 ? 1.616 1.283 -0.172 1.00 95.56 87 THR A C 1
ATOM 706 O O . THR A 1 87 ? 0.847 1.485 0.764 1.00 95.56 87 THR A O 1
ATOM 709 N N . ALA A 1 88 ? 1.593 0.146 -0.872 1.00 96.00 88 ALA A N 1
ATOM 710 C CA . ALA A 1 88 ? 0.657 -0.946 -0.599 1.00 96.00 88 ALA A CA 1
ATOM 711 C C . ALA A 1 88 ? 0.819 -1.481 0.834 1.00 96.00 88 ALA A C 1
ATOM 713 O O . ALA A 1 88 ? -0.152 -1.554 1.580 1.00 96.00 88 ALA A O 1
ATOM 714 N N . ALA A 1 89 ? 2.057 -1.721 1.277 1.00 96.38 89 ALA A N 1
ATOM 715 C CA . ALA A 1 89 ? 2.326 -2.153 2.648 1.00 96.38 89 ALA A CA 1
ATOM 716 C C . ALA A 1 89 ? 1.872 -1.125 3.704 1.00 96.38 89 ALA A C 1
ATOM 718 O O . ALA A 1 89 ? 1.433 -1.496 4.795 1.00 96.38 89 ALA A O 1
ATOM 719 N N . LYS A 1 90 ? 1.959 0.179 3.401 1.00 93.62 90 LYS A N 1
ATOM 720 C CA . LYS A 1 90 ? 1.422 1.232 4.280 1.00 93.62 90 LYS A CA 1
ATOM 721 C C . LYS A 1 90 ? -0.103 1.195 4.350 1.00 93.62 90 LYS A C 1
ATOM 723 O O . LYS A 1 90 ? -0.640 1.374 5.440 1.00 93.62 90 LYS A O 1
ATOM 728 N N . ILE A 1 91 ? -0.781 0.960 3.226 1.00 93.94 91 ILE A N 1
ATOM 729 C CA . ILE A 1 91 ? -2.244 0.811 3.177 1.00 93.94 91 ILE A CA 1
ATOM 730 C C . ILE A 1 91 ? -2.687 -0.385 4.020 1.00 93.94 91 ILE A C 1
ATOM 732 O O . ILE A 1 91 ? -3.615 -0.254 4.820 1.00 93.94 91 ILE A O 1
ATOM 736 N N . ASP A 1 92 ? -2.001 -1.520 3.897 1.00 94.31 92 ASP A N 1
ATOM 737 C CA . ASP A 1 92 ? -2.314 -2.721 4.675 1.00 94.31 92 ASP A CA 1
ATOM 738 C C . ASP A 1 92 ? -2.140 -2.467 6.176 1.00 94.31 92 ASP A C 1
ATOM 740 O O . ASP A 1 92 ? -3.023 -2.778 6.974 1.00 94.31 92 ASP A O 1
ATOM 744 N N . ASN A 1 93 ? -1.041 -1.818 6.572 1.00 94.31 93 ASN A N 1
ATOM 745 C CA . ASN A 1 93 ? -0.804 -1.451 7.969 1.00 94.31 93 ASN A CA 1
ATOM 746 C C . ASN A 1 93 ? -1.885 -0.494 8.501 1.00 94.31 93 ASN A C 1
ATOM 748 O O . ASN A 1 93 ? -2.442 -0.724 9.574 1.00 94.31 93 ASN A O 1
ATOM 752 N N . ALA A 1 94 ? -2.232 0.545 7.735 1.00 90.62 94 ALA A N 1
ATOM 753 C CA . ALA A 1 94 ? -3.305 1.463 8.107 1.00 90.62 94 ALA A CA 1
ATOM 754 C C . ALA A 1 94 ? -4.647 0.729 8.274 1.00 90.62 94 ALA A C 1
ATOM 756 O O . ALA A 1 94 ? -5.360 0.981 9.243 1.00 90.62 94 ALA A O 1
ATOM 757 N N . SER A 1 95 ? -4.953 -0.223 7.389 1.00 90.94 95 SER A N 1
ATOM 758 C CA . SER A 1 95 ? -6.174 -1.037 7.452 1.00 90.94 95 SER A CA 1
ATOM 759 C C . SER A 1 95 ? -6.216 -1.906 8.714 1.00 90.94 95 SER A C 1
ATOM 761 O O . SER A 1 95 ? -7.211 -1.892 9.435 1.00 90.94 95 SER A O 1
ATOM 763 N N . LEU A 1 96 ? -5.111 -2.580 9.048 1.00 95.25 96 LEU A N 1
ATOM 764 C CA . LEU A 1 96 ? -4.991 -3.352 10.292 1.00 95.25 96 LEU A CA 1
ATOM 765 C C . LEU A 1 96 ? -5.120 -2.464 11.534 1.00 95.25 96 LEU A C 1
ATOM 767 O O . LEU A 1 96 ? -5.710 -2.860 12.540 1.00 95.25 96 LEU A O 1
ATOM 771 N N . LYS A 1 97 ? -4.582 -1.240 11.482 1.00 92.31 97 LYS A N 1
ATOM 772 C CA . LYS A 1 97 ? -4.709 -0.292 12.590 1.00 92.31 97 LYS A CA 1
ATOM 773 C C . LYS A 1 97 ? -6.155 0.158 12.785 1.00 92.31 97 LYS A C 1
ATOM 775 O O . LYS A 1 97 ? -6.575 0.305 13.930 1.00 92.31 97 LYS A O 1
ATOM 780 N N . ILE A 1 98 ? -6.902 0.350 11.698 1.00 89.62 98 ILE A N 1
ATOM 781 C CA . ILE A 1 98 ? -8.338 0.649 11.744 1.00 89.62 98 ILE A CA 1
ATOM 782 C C . ILE A 1 98 ? -9.103 -0.508 12.385 1.00 89.62 98 ILE A C 1
ATOM 784 O O . ILE A 1 98 ? -9.893 -0.268 13.292 1.00 89.62 98 ILE A O 1
ATOM 788 N N . GLU A 1 99 ? -8.843 -1.747 11.969 1.00 90.94 99 GLU A N 1
ATOM 789 C CA . GLU A 1 99 ? -9.495 -2.929 12.544 1.00 90.94 99 GLU A CA 1
ATOM 790 C C . GLU A 1 99 ? -9.230 -3.039 14.052 1.00 90.94 99 GLU A C 1
ATOM 792 O O . GLU A 1 99 ? -10.165 -3.167 14.839 1.00 90.94 99 GLU A O 1
ATOM 797 N N . SER A 1 100 ? -7.970 -2.877 14.469 1.00 94.00 100 SER A N 1
ATOM 798 C CA . SER A 1 100 ? -7.598 -2.855 15.888 1.00 94.00 100 SER A CA 1
ATOM 799 C C . SER A 1 100 ? -8.330 -1.758 16.662 1.00 94.00 100 SER A C 1
ATOM 801 O O . SER A 1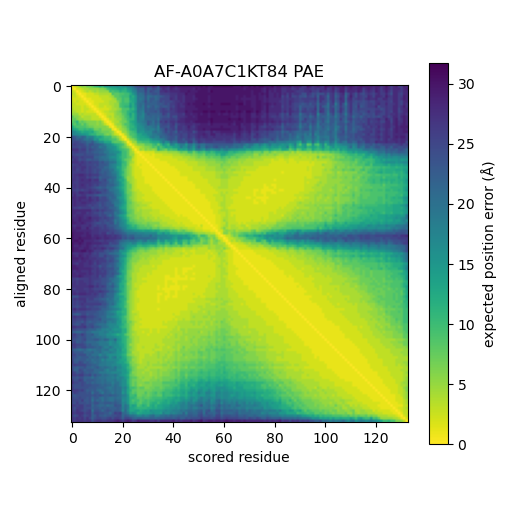 100 ? -8.853 -2.029 17.737 1.00 94.00 100 SER A O 1
ATOM 803 N N . LEU A 1 101 ? -8.397 -0.536 16.127 1.00 93.25 101 LEU A N 1
ATOM 804 C CA . LEU A 1 101 ? -9.112 0.560 16.785 1.00 93.25 101 LEU A CA 1
ATOM 805 C C . LEU A 1 101 ? -10.620 0.295 16.868 1.00 93.25 101 LEU A C 1
ATOM 807 O O . LEU A 1 101 ? -11.241 0.679 17.853 1.00 93.25 101 LEU A O 1
ATOM 811 N N . SER A 1 102 ? -11.207 -0.360 15.864 1.00 91.06 102 SER A N 1
ATOM 812 C CA . SER A 1 102 ? -12.621 -0.748 15.889 1.00 91.06 102 SER A CA 1
ATOM 813 C C . SER A 1 102 ? -12.903 -1.747 17.010 1.00 91.06 102 SER A C 1
ATOM 815 O O . SER A 1 102 ? -13.854 -1.558 17.762 1.00 91.06 102 SER A O 1
ATOM 817 N N . LEU A 1 103 ? -12.047 -2.761 17.168 1.00 94.56 103 LEU A N 1
ATOM 818 C CA . LEU A 1 103 ? -12.164 -3.739 18.253 1.00 94.56 103 LEU A CA 1
ATOM 819 C C . LEU A 1 103 ? -12.022 -3.080 19.632 1.00 94.56 103 LEU A C 1
ATOM 821 O O . LEU A 1 103 ? -12.811 -3.370 20.531 1.00 94.56 103 LEU A O 1
ATOM 825 N N . ASP A 1 104 ? -11.065 -2.160 19.785 1.00 92.81 104 ASP A N 1
ATOM 826 C CA . ASP A 1 104 ? -10.880 -1.402 21.028 1.00 92.81 104 ASP A CA 1
ATOM 827 C C . ASP A 1 104 ? -12.129 -0.561 21.358 1.00 92.81 104 ASP A C 1
ATOM 829 O O . ASP A 1 104 ? -12.557 -0.493 22.512 1.00 92.81 104 ASP A O 1
ATOM 833 N N . ILE A 1 105 ? -12.740 0.079 20.352 1.00 93.31 105 ILE A N 1
ATOM 834 C CA . ILE A 1 105 ? -13.981 0.851 20.521 1.00 93.31 105 ILE A CA 1
ATOM 835 C C . ILE A 1 105 ? -15.122 -0.059 20.982 1.00 93.31 105 ILE A C 1
ATOM 837 O O . ILE A 1 105 ? -15.816 0.287 21.940 1.00 93.31 105 ILE A O 1
ATOM 841 N N . ASP A 1 106 ? -15.292 -1.222 20.355 1.00 93.25 106 ASP A N 1
ATOM 842 C CA . ASP A 1 106 ? -16.344 -2.177 20.712 1.00 93.25 106 ASP A CA 1
ATOM 843 C C . ASP A 1 106 ? -16.159 -2.722 22.137 1.00 93.25 106 ASP A C 1
ATOM 845 O O . ASP A 1 106 ? -17.121 -2.838 22.903 1.00 93.25 106 ASP A O 1
ATOM 849 N N . GLU A 1 107 ? -14.919 -3.005 22.547 1.00 96.44 107 GLU A N 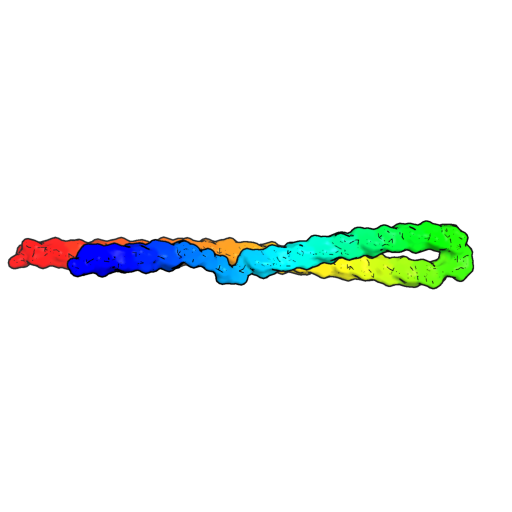1
ATOM 850 C CA . GLU A 1 107 ? -14.610 -3.388 23.927 1.00 96.44 107 GLU A CA 1
ATOM 851 C C . GLU A 1 107 ? -14.995 -2.274 24.910 1.00 96.44 107 GLU A C 1
ATOM 853 O O . GLU A 1 107 ? -15.671 -2.529 25.913 1.00 96.44 107 GLU A O 1
ATOM 858 N N . LYS A 1 108 ? -14.632 -1.021 24.612 1.00 96.56 108 LYS A N 1
ATOM 859 C CA . LYS A 1 108 ? -14.988 0.119 25.467 1.00 96.56 108 LYS A CA 1
ATOM 860 C C . LYS A 1 108 ? -16.482 0.388 25.510 1.00 96.56 108 LYS A C 1
ATOM 862 O O . LYS A 1 108 ? -16.992 0.726 26.580 1.00 96.56 108 LYS A O 1
ATOM 867 N N . GLN A 1 109 ? -17.199 0.177 24.414 1.00 94.56 109 GLN A N 1
ATOM 868 C CA . GLN A 1 109 ? -18.653 0.272 24.396 1.00 94.56 109 GLN A CA 1
ATOM 869 C C . GLN A 1 109 ? -19.287 -0.789 25.312 1.00 94.56 109 GLN A C 1
ATOM 871 O O . GLN A 1 109 ? -20.111 -0.454 26.164 1.00 94.56 109 GLN A O 1
ATOM 876 N N . ASN A 1 110 ? -18.811 -2.036 25.245 1.00 96.38 110 ASN A N 1
ATOM 877 C CA . ASN A 1 110 ? -19.252 -3.111 26.138 1.00 96.38 110 ASN A CA 1
ATOM 878 C C . ASN A 1 110 ? -18.947 -2.826 27.620 1.00 96.38 110 ASN A C 1
ATOM 880 O O . ASN A 1 110 ? -19.768 -3.113 28.495 1.00 96.38 110 ASN A O 1
ATOM 884 N N . GLU A 1 111 ? -17.776 -2.261 27.935 1.00 97.44 111 GLU A N 1
ATOM 885 C CA . GLU A 1 111 ? -17.445 -1.824 29.298 1.00 97.44 111 GLU A CA 1
ATOM 886 C C . GLU A 1 111 ? -18.403 -0.733 29.798 1.00 97.44 111 GLU A C 1
ATOM 888 O O . GLU A 1 111 ? -18.829 -0.770 30.956 1.00 97.44 111 GLU A O 1
ATOM 893 N N . ILE A 1 112 ? -18.746 0.235 28.944 1.00 96.88 112 ILE A N 1
ATOM 894 C CA . ILE A 1 112 ? -19.685 1.313 29.271 1.00 96.88 112 ILE A CA 1
ATOM 895 C C . ILE A 1 112 ? -21.069 0.742 29.579 1.00 96.88 112 ILE A C 1
ATOM 897 O O . ILE A 1 112 ? -21.678 1.138 30.573 1.00 96.88 112 ILE A O 1
ATOM 901 N N . ASP A 1 113 ? -21.556 -0.196 28.773 1.00 97.38 113 ASP A N 1
ATOM 902 C CA . ASP A 1 113 ? -22.898 -0.747 28.948 1.00 97.38 113 ASP A CA 1
ATOM 903 C C . ASP A 1 113 ? -23.001 -1.597 30.224 1.00 97.38 113 ASP A C 1
ATOM 905 O O . ASP A 1 113 ? -23.902 -1.373 31.031 1.00 97.38 113 ASP A O 1
ATOM 909 N N . LYS A 1 114 ? -21.981 -2.409 30.544 1.00 97.38 114 LYS A N 1
ATOM 910 C CA . LYS A 1 114 ? -21.894 -3.103 31.849 1.00 97.38 114 LYS A CA 1
ATOM 911 C C . LYS A 1 114 ? -21.928 -2.142 33.042 1.00 97.38 114 LYS A C 1
ATOM 913 O O . LYS A 1 114 ? -22.520 -2.445 34.082 1.00 97.38 114 LYS A O 1
ATOM 918 N N . ARG A 1 115 ? -21.276 -0.979 32.925 1.00 96.94 115 ARG A N 1
ATOM 919 C CA . ARG A 1 115 ? -21.295 0.049 33.979 1.00 96.94 115 ARG A CA 1
ATOM 920 C C . ARG A 1 115 ? -22.676 0.689 34.110 1.00 96.94 115 ARG A C 1
ATOM 922 O O . ARG A 1 115 ? -23.116 0.903 35.236 1.00 96.94 115 ARG A O 1
ATOM 929 N N . LYS A 1 116 ? -23.368 0.964 32.998 1.00 96.62 116 LYS A N 1
ATOM 930 C CA . LYS A 1 116 ? -24.752 1.471 33.019 1.00 96.62 116 LYS A CA 1
ATOM 931 C C . LYS A 1 116 ? -25.696 0.483 33.700 1.00 96.62 116 LYS A C 1
ATOM 933 O O . LYS A 1 116 ? -26.449 0.904 34.573 1.00 96.62 116 LYS A O 1
ATOM 938 N N . ASP A 1 117 ? -25.603 -0.803 33.367 1.00 97.31 117 ASP A N 1
ATOM 939 C CA . ASP A 1 117 ? -26.428 -1.855 33.975 1.00 97.31 117 ASP A CA 1
ATOM 940 C C . ASP A 1 117 ? -26.187 -1.952 35.486 1.00 97.31 117 ASP A C 1
ATOM 942 O O . ASP A 1 117 ? -27.127 -2.042 36.274 1.00 97.31 117 ASP A O 1
ATOM 946 N N . SER A 1 118 ? -24.923 -1.845 35.908 1.00 96.62 118 SER A N 1
ATOM 947 C CA . SER A 1 118 ? -24.558 -1.839 37.331 1.00 96.62 118 SER A CA 1
ATOM 948 C C . SER A 1 118 ? -25.163 -0.641 38.075 1.00 96.62 118 SER A C 1
ATOM 950 O O . SER A 1 118 ? -25.682 -0.795 39.178 1.00 96.62 118 SER A O 1
ATOM 952 N N . ILE A 1 119 ? -25.134 0.552 37.469 1.00 96.50 119 ILE A N 1
ATOM 953 C CA . ILE A 1 119 ? -25.757 1.760 38.034 1.00 96.50 119 ILE A CA 1
ATOM 954 C C . ILE A 1 119 ? -27.279 1.598 38.103 1.00 96.50 119 ILE A C 1
ATOM 956 O O . ILE A 1 119 ? -27.879 1.940 39.119 1.00 96.50 119 ILE A O 1
ATOM 960 N N . ALA A 1 120 ? -27.907 1.062 37.054 1.00 96.12 120 ALA A N 1
ATOM 961 C CA . ALA A 1 120 ? -29.346 0.818 37.028 1.00 96.12 120 ALA A CA 1
ATOM 962 C C . ALA A 1 120 ? -29.773 -0.142 38.150 1.00 96.12 120 ALA A C 1
ATOM 964 O O . ALA A 1 120 ? -30.720 0.156 38.877 1.00 96.12 120 ALA A O 1
ATOM 965 N N . ALA A 1 121 ? -29.024 -1.229 38.354 1.00 95.62 121 ALA A N 1
ATOM 966 C CA . ALA A 1 121 ? -29.256 -2.166 39.449 1.00 95.62 121 ALA A CA 1
ATOM 967 C C . ALA A 1 121 ? -29.121 -1.496 40.827 1.00 95.62 121 ALA A C 1
ATOM 969 O O . ALA A 1 121 ? -29.970 -1.694 41.692 1.00 95.62 121 ALA A O 1
ATOM 970 N N . MET A 1 122 ? -28.103 -0.651 41.032 1.00 94.94 122 MET A N 1
ATOM 971 C CA . MET A 1 122 ? -27.945 0.102 42.286 1.00 94.94 122 MET A CA 1
ATOM 972 C C . MET A 1 122 ? -29.116 1.059 42.546 1.00 94.94 122 MET A C 1
ATOM 974 O O . MET A 1 122 ? -29.592 1.146 43.675 1.00 94.94 122 MET A O 1
ATOM 978 N N . ILE A 1 123 ? -29.595 1.763 41.515 1.00 95.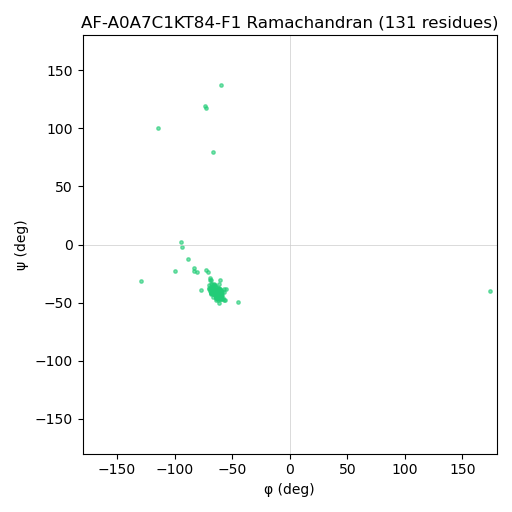25 123 ILE A N 1
ATOM 979 C CA . ILE A 1 123 ? -30.756 2.659 41.628 1.00 95.25 123 ILE A CA 1
ATOM 980 C C . ILE A 1 123 ? -32.017 1.866 41.987 1.00 95.25 123 ILE A C 1
ATOM 982 O O . ILE A 1 123 ? -32.795 2.313 42.827 1.00 95.25 123 ILE A O 1
ATOM 986 N N . GLN A 1 124 ? -32.211 0.692 41.385 1.00 94.19 124 GLN A N 1
ATOM 987 C CA . GLN A 1 124 ? -33.354 -0.167 41.681 1.00 94.19 124 GLN A CA 1
ATOM 988 C C . GLN A 1 124 ? -33.335 -0.662 43.134 1.00 94.19 124 GLN A C 1
ATOM 990 O O . GLN A 1 124 ? -34.343 -0.541 43.822 1.00 94.19 124 GLN A O 1
ATOM 995 N N . ILE A 1 125 ? -32.180 -1.124 43.623 1.00 94.38 125 ILE A N 1
ATOM 996 C CA . ILE A 1 125 ? -32.011 -1.550 45.023 1.00 94.38 125 ILE A CA 1
ATOM 997 C C . ILE A 1 125 ? -32.319 -0.398 45.990 1.00 94.38 125 ILE A C 1
ATOM 999 O O . ILE A 1 125 ? -32.995 -0.596 46.996 1.00 94.38 125 ILE A O 1
ATOM 1003 N N . LEU A 1 126 ? -31.851 0.820 45.689 1.00 92.94 126 LEU A N 1
ATOM 1004 C CA . LEU A 1 126 ? -32.150 2.000 46.508 1.00 92.94 126 LEU A CA 1
ATOM 1005 C C . LEU A 1 126 ? -33.649 2.318 46.544 1.00 92.94 126 LEU A C 1
ATOM 1007 O O . LEU A 1 126 ? -34.164 2.678 47.597 1.00 92.94 126 LEU A O 1
ATOM 1011 N N . TYR A 1 127 ? -34.343 2.182 45.413 1.00 93.25 127 TYR A N 1
ATOM 1012 C CA . TYR A 1 127 ? -35.786 2.402 45.337 1.00 93.25 127 TYR A CA 1
ATOM 1013 C C . TYR A 1 127 ? -36.581 1.356 46.131 1.00 93.25 127 TYR A C 1
ATOM 1015 O O . TYR A 1 127 ? -37.528 1.710 46.825 1.00 93.25 127 TYR A O 1
ATOM 1023 N N . GLU A 1 128 ? -36.186 0.082 46.053 1.00 91.69 128 GLU A N 1
ATOM 1024 C CA . GLU A 1 128 ? -36.799 -1.003 46.829 1.00 91.69 128 GLU A CA 1
ATOM 1025 C C . GLU A 1 128 ? -36.620 -0.774 48.339 1.00 91.69 128 GLU A C 1
ATOM 1027 O O . GLU A 1 128 ? -37.582 -0.883 49.094 1.00 91.69 128 GLU A O 1
ATOM 1032 N N . TYR A 1 129 ? -35.428 -0.352 48.770 1.00 91.94 129 TYR A N 1
ATOM 1033 C CA . TYR A 1 129 ? -35.155 -0.031 50.174 1.00 91.94 129 TYR A CA 1
ATOM 1034 C C . TYR A 1 129 ? -35.999 1.146 50.703 1.00 91.94 129 TYR A C 1
ATOM 1036 O O . TYR A 1 129 ? -36.472 1.107 51.837 1.00 91.94 129 TYR A O 1
ATOM 1044 N N . ASP A 1 130 ? -36.212 2.182 49.885 1.00 89.75 130 ASP A N 1
ATOM 1045 C CA . ASP A 1 130 ? -37.026 3.358 50.239 1.00 89.75 130 ASP A CA 1
ATOM 1046 C C . ASP A 1 130 ? -38.536 3.043 50.304 1.00 89.75 130 ASP A C 1
ATOM 1048 O O . ASP A 1 130 ? -39.282 3.733 50.987 1.00 89.75 130 ASP A O 1
ATOM 1052 N N . GLN A 1 131 ? -39.001 1.994 49.611 1.00 85.44 131 GLN A N 1
ATOM 1053 C CA . GLN A 1 131 ? -40.397 1.528 49.658 1.00 85.44 131 GLN A CA 1
ATOM 1054 C C . GLN A 1 131 ? -40.711 0.662 50.892 1.00 85.44 131 GLN A C 1
ATOM 1056 O O . GLN A 1 131 ? -41.880 0.545 51.262 1.00 85.44 131 GLN A O 1
ATOM 1061 N N . GLU A 1 132 ? -39.704 0.023 51.497 1.00 77.94 132 GLU A N 1
ATOM 1062 C CA . GLU A 1 132 ? -39.868 -0.845 52.674 1.00 77.94 132 GLU A CA 1
ATOM 1063 C C . GLU A 1 132 ? -39.771 -0.102 54.025 1.00 77.94 132 GLU A C 1
ATOM 1065 O O . GLU A 1 132 ? -40.137 -0.680 55.052 1.00 77.94 132 GLU A O 1
ATOM 1070 N N . SER A 1 133 ? -39.303 1.156 54.042 1.00 57.50 133 SER A N 1
ATOM 1071 C CA . SER A 1 133 ? -39.276 2.042 55.230 1.00 57.50 133 SER A CA 1
ATOM 1072 C C . SER A 1 133 ? -40.506 2.945 55.329 1.00 57.50 133 SER A C 1
ATOM 1074 O O . SER A 1 133 ? -40.900 3.250 56.480 1.00 57.50 133 SER A O 1
#

Foldseek 3Di:
DVVVVVVVVVVVVVVVVPDPPPDQPVVLVVLVVVLVVLVVVLVVLVVVLVVLVVVLVVDPVCNVVSVVVSVVSVVVSVVSVVVSVVSVVVSVVSVVVVVVVVVVVVVVVVVVVVVVVVVVVVVVVVVVVVVVD

Secondary structure (DSSP, 8-state):
-HHHHHHHHHHHHHHHHSS---SSHHHHHHHHHHHHHHHHHHHHHHHHHHHHHHHHHH-TTTHHHHHHHHHHHHHHHHHHHHHHHHHHHHHHHHHHHHHHHHHHHHHHHHHHHHHHHHHHHHHHHHHHHHHH-

Sequence (133 aa):
MKKIIAFICFLFLVSSILLPSIGWASLIDDLREEIDKKAQEIKELEEQATAFRKELEDAQGRKSSLQNQLSIIESRIKKLRNDIYITAAKIDNASLKIESLSLDIDEKQNEIDKRKDSIAAMIQILYEYDQES

Radius of gyration: 31.42 Å; Cα contacts (8 Å, |Δi|>4): 34; chains: 1; bounding box: 70×26×91 Å

pLDDT: mean 85.89, std 14.89, range [41.69, 98.25]

Nearest PDB structures (foldseek):
  4mh6-assembly1_A  TM=4.746E-01  e=6.430E+00  Vibrio parahaemolyticus RIMD 2210633

Mean predicted aligned error: 11.39 Å

Solvent-accessible surface area (backbone atoms only — not comparable to full-atom values): 7363 Å² total; per-residue (Å²): 111,72,69,56,54,54,50,52,54,50,53,52,58,56,56,67,71,70,60,76,87,81,80,59,69,64,58,52,51,56,53,49,52,53,41,52,52,53,53,52,52,41,53,57,48,51,54,51,39,51,52,43,53,54,52,44,75,76,29,90,86,54,32,68,64,45,50,52,53,38,52,52,45,52,52,48,45,54,49,52,53,51,51,42,53,54,51,51,54,48,47,53,51,52,51,53,51,50,53,53,50,52,52,53,49,52,53,51,51,53,53,51,50,56,50,52,51,52,50,51,51,53,54,50,53,53,52,55,55,64,73,76,110